Protein AF-A0A2B7GQ21-F1 (afdb_monomer)

Secondary structure (DSSP, 8-state):
--HHHHSSEEHHHHHHHH---HHHHHHHHHHHHHTTSEEEEE-SS-TTSEEEEE--

Nearest PDB structures (foldseek):
  7kua-assembly1_A-2  TM=9.130E-01  e=2.179E-04  Pseudomonas putida
  3vod-assembly1_A  TM=9.854E-01  e=1.137E-03  Escherichia coli K-12
  3voe-assembly1_A  TM=9.856E-01  e=1.222E-03  Escherichia coli K-12
  4zzl-assembly1_B  TM=9.153E-01  e=1.749E-03  Pseudomonas aeruginosa
  5h3r-assembly1_B  TM=9.681E-01  e=4.451E-03  Escherichia coli K-12

Radius of gyration: 10.54 Å; Cα contacts (8 Å, |Δi|>4): 69; chains: 1; bounding box: 25×24×23 Å

Sequence (56 aa):
MTLEFEGECTQKELVKETRLSSRTVRYAISRLEEEQLVEQQVSFRDARQKLYSLVE

Structure (mmCIF, N/CA/C/O backbone):
data_AF-A0A2B7GQ21-F1
#
_entry.id   AF-A0A2B7GQ21-F1
#
loop_
_atom_site.group_PDB
_atom_site.id
_atom_site.type_symbol
_atom_site.label_atom_id
_atom_site.label_alt_id
_atom_site.label_comp_id
_atom_site.label_asym_id
_atom_site.label_entity_id
_atom_site.label_seq_id
_atom_site.pdbx_PDB_ins_code
_atom_site.Cartn_x
_atom_site.Cartn_y
_atom_site.Cartn_z
_atom_site.occupancy
_atom_site.B_iso_or_equiv
_atom_site.auth_seq_id
_atom_site.auth_comp_id
_atom_site.auth_asym_id
_atom_site.auth_atom_id
_atom_site.pdbx_PDB_model_num
ATOM 1 N N . MET A 1 1 ? 0.552 9.680 -11.723 1.00 47.78 1 MET A N 1
ATOM 2 C CA . MET A 1 1 ? -0.415 10.401 -10.868 1.00 47.78 1 MET A CA 1
ATOM 3 C C . MET A 1 1 ? -0.639 9.545 -9.621 1.00 47.78 1 MET A C 1
ATOM 5 O O . MET A 1 1 ? -0.447 8.339 -9.698 1.00 47.78 1 MET A O 1
ATOM 9 N N . THR A 1 2 ? -0.823 10.146 -8.444 1.00 52.72 2 THR A N 1
ATOM 10 C CA . THR A 1 2 ? -0.845 9.460 -7.128 1.00 52.72 2 THR A CA 1
ATOM 11 C C . THR A 1 2 ? -2.282 9.198 -6.660 1.00 52.72 2 THR A C 1
ATOM 13 O O . THR A 1 2 ? -3.210 9.750 -7.244 1.00 52.72 2 THR A O 1
ATOM 16 N N . LEU A 1 3 ? -2.473 8.393 -5.601 1.00 63.53 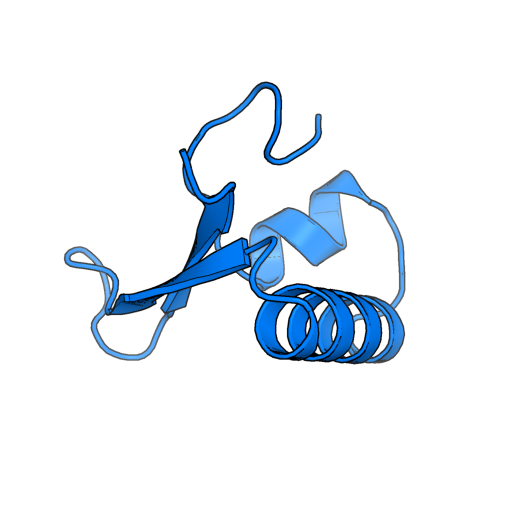3 LEU A N 1
ATOM 17 C CA . LEU A 1 3 ? -3.794 8.150 -4.977 1.00 63.53 3 LEU A CA 1
ATOM 18 C C . LEU A 1 3 ? -4.563 9.453 -4.693 1.00 63.53 3 LEU A C 1
ATOM 20 O O . LEU A 1 3 ? -5.773 9.513 -4.852 1.00 63.53 3 LEU A O 1
ATOM 24 N N . GLU A 1 4 ? -3.833 10.518 -4.369 1.00 56.41 4 GLU A N 1
ATOM 25 C CA . GLU A 1 4 ? -4.352 11.870 -4.145 1.00 56.41 4 GLU A CA 1
ATOM 26 C C . GLU A 1 4 ? -5.079 12.484 -5.364 1.00 56.41 4 GLU A C 1
ATOM 28 O O . GLU A 1 4 ? -5.927 13.352 -5.194 1.00 56.41 4 GLU A O 1
ATOM 33 N N . PHE A 1 5 ? -4.782 12.034 -6.592 1.00 54.34 5 PHE A N 1
ATOM 34 C CA . PHE A 1 5 ? -5.346 12.577 -7.838 1.00 54.34 5 PHE A CA 1
ATOM 35 C C . PHE A 1 5 ? -6.253 11.602 -8.609 1.00 54.34 5 PHE A C 1
ATOM 37 O O . PHE A 1 5 ? -7.084 12.067 -9.388 1.00 54.34 5 PHE A O 1
ATOM 44 N N . GLU A 1 6 ? -6.109 10.280 -8.433 1.00 59.66 6 GLU A N 1
ATOM 45 C CA . GLU A 1 6 ? -6.877 9.265 -9.191 1.00 59.66 6 GLU A CA 1
ATOM 46 C C . GLU A 1 6 ? -7.964 8.534 -8.379 1.00 59.66 6 GLU A C 1
ATOM 48 O O . GLU A 1 6 ? -8.763 7.798 -8.961 1.00 59.66 6 GLU A O 1
ATOM 53 N N . GLY A 1 7 ? -8.053 8.752 -7.063 1.00 73.50 7 GLY A N 1
ATOM 54 C CA . GLY A 1 7 ? -8.995 8.036 -6.200 1.00 73.50 7 GLY A CA 1
ATOM 55 C C . GLY A 1 7 ? -8.488 6.633 -5.852 1.00 73.50 7 GLY A C 1
ATOM 56 O O . GLY A 1 7 ? -7.463 6.494 -5.189 1.00 73.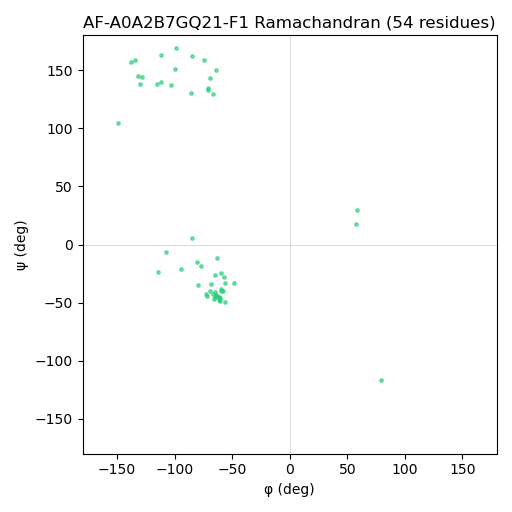50 7 GLY A O 1
ATOM 57 N N . GLU A 1 8 ? -9.205 5.590 -6.280 1.00 83.69 8 GLU A N 1
ATOM 58 C CA . GLU A 1 8 ? -8.854 4.190 -6.008 1.00 83.69 8 GLU A CA 1
ATOM 59 C C . GLU A 1 8 ? -7.858 3.634 -7.040 1.00 83.69 8 GLU A C 1
ATOM 61 O O . GLU A 1 8 ? -8.099 3.692 -8.246 1.00 83.69 8 GLU A O 1
ATOM 66 N N . CYS A 1 9 ? -6.767 3.009 -6.588 1.00 90.19 9 CYS A N 1
ATOM 67 C CA . CYS A 1 9 ? -5.809 2.341 -7.476 1.00 90.19 9 CYS A CA 1
ATOM 68 C C . CYS A 1 9 ? -5.524 0.904 -7.047 1.00 90.19 9 CYS A C 1
ATOM 70 O O . CYS A 1 9 ? -5.393 0.589 -5.864 1.00 90.19 9 CYS A O 1
ATOM 72 N N . THR A 1 10 ? -5.324 0.014 -8.017 1.00 92.50 10 THR A N 1
ATOM 73 C CA . THR A 1 10 ? -4.753 -1.308 -7.752 1.00 92.50 10 THR A CA 1
ATOM 74 C C . THR A 1 10 ? -3.257 -1.207 -7.479 1.00 92.50 10 THR A C 1
ATOM 76 O O . THR A 1 10 ? -2.551 -0.315 -7.954 1.00 92.50 10 THR A O 1
ATOM 79 N N . GLN A 1 11 ? -2.707 -2.214 -6.805 1.00 90.75 11 GLN A N 1
ATOM 80 C CA . GLN A 1 11 ? -1.263 -2.298 -6.590 1.00 90.75 11 GLN A CA 1
ATOM 81 C C . GLN A 1 11 ? -0.450 -2.275 -7.900 1.00 90.75 11 GLN A C 1
ATOM 83 O O . GLN A 1 11 ? 0.667 -1.762 -7.938 1.00 90.75 11 GLN A O 1
ATOM 88 N N . LYS A 1 12 ? -0.988 -2.849 -8.983 1.00 91.62 12 LYS A N 1
ATOM 89 C CA . LYS A 1 12 ? -0.321 -2.880 -10.291 1.00 91.62 12 LYS A CA 1
ATOM 90 C C . LYS A 1 12 ? -0.258 -1.487 -10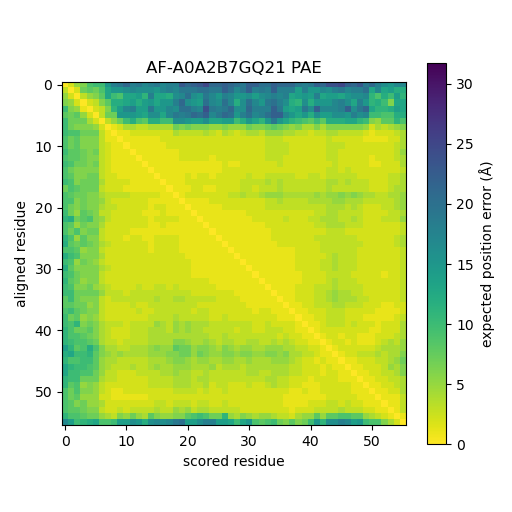.917 1.00 91.62 12 LYS A C 1
ATOM 92 O O . LYS A 1 12 ? 0.769 -1.135 -11.496 1.00 91.62 12 LYS A O 1
ATOM 97 N N . GLU A 1 13 ? -1.328 -0.711 -10.791 1.00 91.06 13 GLU A N 1
ATOM 98 C CA . GLU A 1 13 ? -1.365 0.686 -11.230 1.00 91.06 13 GLU A CA 1
ATOM 99 C C . GLU A 1 13 ? -0.389 1.526 -10.411 1.00 91.06 13 GLU A C 1
ATOM 101 O O . GLU A 1 13 ? 0.446 2.206 -10.998 1.00 91.06 13 GLU A O 1
ATOM 106 N N . LEU A 1 14 ? -0.355 1.359 -9.085 1.00 91.94 14 LEU A N 1
ATOM 107 C CA . LEU A 1 14 ? 0.607 2.051 -8.219 1.00 91.94 14 LEU A CA 1
ATOM 108 C C . LEU A 1 14 ? 2.064 1.761 -8.605 1.00 91.94 14 LEU A C 1
ATOM 110 O O . LEU A 1 14 ? 2.892 2.669 -8.636 1.00 91.94 14 LEU A O 1
ATOM 114 N N . VAL A 1 15 ? 2.394 0.519 -8.967 1.00 93.50 15 VAL A N 1
ATOM 115 C CA . VAL A 1 15 ? 3.722 0.168 -9.509 1.00 93.50 15 VAL A CA 1
ATOM 116 C C . VAL A 1 15 ? 4.019 0.905 -10.809 1.00 93.50 15 VAL A C 1
ATOM 118 O O . VAL A 1 15 ? 5.114 1.444 -10.978 1.00 93.50 15 VAL A O 1
ATOM 121 N N . LYS A 1 16 ? 3.054 0.945 -11.727 1.00 91.94 16 LYS A N 1
ATOM 122 C CA . LYS A 1 16 ? 3.216 1.607 -13.022 1.00 91.94 16 LYS A CA 1
ATOM 123 C C . LYS A 1 16 ? 3.391 3.121 -12.863 1.00 91.94 16 LYS A C 1
ATOM 125 O O . LYS A 1 16 ? 4.304 3.683 -13.464 1.00 91.94 16 LYS A O 1
ATOM 130 N N . GLU A 1 17 ? 2.552 3.754 -12.050 1.00 90.00 17 GLU A N 1
ATOM 131 C CA . GLU A 1 17 ? 2.512 5.207 -11.871 1.00 90.00 17 GLU A CA 1
ATOM 132 C C . GLU A 1 17 ? 3.712 5.731 -11.078 1.00 90.00 17 GLU A C 1
ATOM 134 O O . GLU A 1 17 ? 4.322 6.729 -11.465 1.00 90.00 17 GLU A O 1
ATOM 139 N N . THR A 1 18 ? 4.108 5.039 -10.005 1.00 90.00 18 THR A N 1
ATOM 140 C CA . THR A 1 18 ? 5.271 5.444 -9.193 1.00 90.00 18 THR A CA 1
ATOM 141 C C . THR A 1 18 ? 6.606 5.094 -9.842 1.00 90.00 18 THR A C 1
ATOM 143 O O . THR A 1 18 ? 7.637 5.638 -9.447 1.00 90.00 18 THR A O 1
ATOM 146 N N . ARG A 1 19 ? 6.612 4.175 -10.821 1.00 93.38 19 ARG A N 1
ATOM 147 C CA . ARG A 1 19 ? 7.822 3.597 -11.438 1.00 93.38 19 ARG A CA 1
ATOM 148 C C . ARG A 1 19 ? 8.764 2.922 -10.432 1.00 93.38 19 ARG A C 1
ATOM 150 O O . ARG A 1 19 ? 9.932 2.682 -10.736 1.00 93.38 19 ARG A O 1
ATOM 157 N N . LEU A 1 20 ? 8.263 2.602 -9.241 1.00 94.06 20 LEU A N 1
ATOM 158 C CA . LEU A 1 20 ? 8.990 1.857 -8.222 1.00 94.06 20 LEU A CA 1
ATOM 159 C C . LEU A 1 20 ? 8.860 0.353 -8.463 1.00 94.06 20 LEU A C 1
ATOM 161 O O . LEU A 1 20 ? 7.959 -0.129 -9.147 1.00 94.06 20 LEU A O 1
ATOM 165 N N . SER A 1 21 ? 9.753 -0.421 -7.848 1.00 96.12 21 SER A N 1
ATOM 166 C CA . SER A 1 21 ? 9.625 -1.877 -7.876 1.00 96.12 21 SER A CA 1
ATOM 167 C C . SER A 1 21 ? 8.347 -2.332 -7.161 1.00 96.12 21 SER A C 1
ATOM 169 O O . SER A 1 21 ? 7.939 -1.747 -6.153 1.00 96.12 21 SER A O 1
ATOM 171 N N . SER A 1 22 ? 7.768 -3.458 -7.588 1.00 95.38 22 SER A N 1
ATOM 172 C CA . SER A 1 22 ? 6.597 -4.043 -6.918 1.00 95.38 22 SER A CA 1
ATOM 173 C C . SER A 1 22 ? 6.828 -4.349 -5.439 1.00 95.38 22 SER A C 1
ATOM 175 O O . SER A 1 22 ? 5.878 -4.346 -4.660 1.00 95.38 22 SER A O 1
ATOM 177 N N . ARG A 1 23 ? 8.075 -4.625 -5.033 1.00 96.88 23 ARG A N 1
ATOM 178 C CA . ARG A 1 23 ? 8.426 -4.849 -3.625 1.00 96.88 23 ARG A CA 1
ATOM 179 C C . ARG A 1 23 ? 8.371 -3.548 -2.830 1.00 96.88 23 ARG A C 1
ATOM 181 O O . ARG A 1 23 ? 7.815 -3.546 -1.738 1.00 96.88 23 ARG A O 1
ATOM 188 N N . THR A 1 24 ? 8.914 -2.469 -3.387 1.00 97.00 24 THR A N 1
ATOM 189 C CA . THR A 1 24 ? 8.906 -1.144 -2.758 1.00 97.00 24 THR A CA 1
ATOM 190 C C . THR A 1 24 ? 7.483 -0.626 -2.604 1.00 97.00 24 THR A C 1
ATOM 192 O O . THR A 1 24 ? 7.130 -0.165 -1.527 1.00 97.00 24 THR A O 1
ATOM 195 N N . VAL A 1 25 ? 6.643 -0.780 -3.632 1.00 95.81 25 VAL A N 1
ATOM 196 C CA . VAL A 1 25 ? 5.233 -0.371 -3.559 1.00 95.81 25 VAL A CA 1
ATOM 197 C C . VAL A 1 25 ? 4.472 -1.161 -2.499 1.00 95.81 25 VAL A C 1
ATOM 199 O O . VAL A 1 25 ? 3.772 -0.554 -1.702 1.00 95.81 25 VAL A O 1
ATOM 202 N N . ARG A 1 26 ? 4.651 -2.491 -2.420 1.00 95.25 26 ARG A N 1
ATOM 203 C CA . ARG A 1 26 ? 4.045 -3.287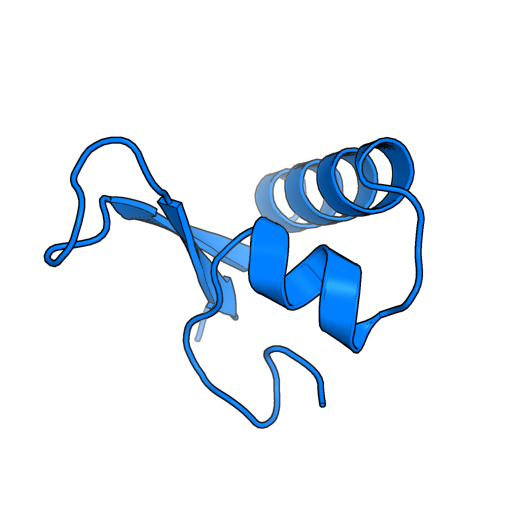 -1.330 1.00 95.25 26 ARG A CA 1
ATOM 204 C C . ARG A 1 26 ? 4.447 -2.774 0.034 1.00 95.25 26 ARG A C 1
ATOM 206 O O . ARG A 1 26 ? 3.592 -2.587 0.881 1.00 95.25 26 ARG A O 1
ATOM 213 N N . TYR A 1 27 ? 5.745 -2.567 0.222 1.00 96.50 27 TYR A N 1
ATOM 214 C CA . TYR A 1 27 ? 6.263 -2.099 1.494 1.00 96.50 27 TYR A CA 1
ATOM 215 C C . TYR A 1 27 ? 5.678 -0.733 1.868 1.00 96.50 27 TYR A C 1
ATOM 217 O O . TYR A 1 27 ? 5.217 -0.562 2.989 1.00 96.50 27 TYR A O 1
ATOM 225 N N . ALA A 1 28 ? 5.642 0.208 0.923 1.00 95.12 28 ALA A N 1
ATOM 226 C CA . ALA A 1 28 ? 5.069 1.529 1.145 1.00 95.12 28 ALA A CA 1
ATOM 227 C C . ALA A 1 28 ? 3.577 1.455 1.501 1.00 95.12 28 ALA A C 1
ATOM 229 O O . ALA A 1 28 ? 3.174 2.053 2.488 1.00 95.12 28 ALA A O 1
ATOM 230 N N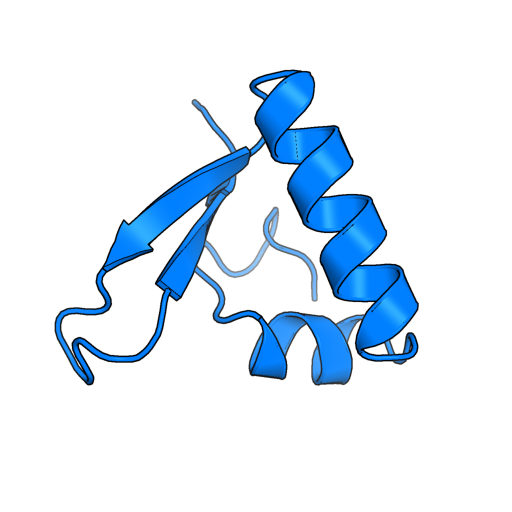 . ILE A 1 29 ? 2.779 0.683 0.755 1.00 94.25 29 ILE A N 1
ATOM 231 C CA . ILE A 1 29 ? 1.347 0.505 1.037 1.00 94.25 29 ILE A CA 1
ATOM 232 C C . ILE A 1 29 ? 1.139 -0.105 2.419 1.00 94.25 29 ILE A C 1
ATOM 234 O O . ILE A 1 29 ? 0.383 0.452 3.198 1.00 94.25 29 ILE A O 1
ATOM 238 N N . SER A 1 30 ? 1.843 -1.188 2.760 1.00 94.88 30 SER A N 1
ATOM 239 C CA . SER A 1 30 ? 1.695 -1.813 4.079 1.00 94.88 30 SER A CA 1
ATOM 240 C C . SER A 1 30 ? 2.050 -0.851 5.212 1.00 94.88 30 SER A C 1
ATOM 242 O O . SER A 1 30 ? 1.349 -0.815 6.214 1.00 94.88 30 SER A O 1
ATOM 244 N N . ARG A 1 31 ? 3.084 -0.015 5.039 1.00 96.62 31 ARG A N 1
ATOM 245 C CA . ARG A 1 31 ? 3.403 1.042 6.008 1.00 96.62 31 ARG A CA 1
ATOM 246 C C . ARG A 1 31 ? 2.293 2.092 6.092 1.00 96.62 31 ARG A C 1
ATOM 248 O O . ARG A 1 31 ? 1.965 2.517 7.186 1.00 96.62 31 ARG A O 1
ATOM 255 N N . LEU A 1 32 ? 1.700 2.502 4.973 1.00 94.50 32 LEU A N 1
ATOM 256 C CA . LEU A 1 32 ? 0.593 3.466 4.973 1.00 94.50 32 LEU A CA 1
ATOM 257 C C . LEU A 1 32 ? -0.696 2.889 5.582 1.00 94.50 32 LEU A C 1
ATOM 259 O O . LEU A 1 32 ? -1.419 3.622 6.248 1.00 94.50 32 LEU A O 1
ATOM 263 N N . GLU A 1 33 ? -0.965 1.594 5.400 1.00 93.94 33 GLU A N 1
ATOM 264 C CA . GLU A 1 33 ? -2.072 0.884 6.056 1.00 93.94 33 GLU A CA 1
ATOM 265 C C . GLU A 1 33 ? -1.853 0.781 7.575 1.00 93.94 33 GLU A C 1
ATOM 267 O O . GLU A 1 33 ? -2.779 1.009 8.350 1.00 93.94 33 GLU A O 1
ATOM 272 N N . GLU A 1 34 ? -0.627 0.474 8.016 1.00 95.94 34 GLU A N 1
ATOM 273 C CA . GLU A 1 34 ? -0.260 0.431 9.441 1.00 95.94 34 GLU A CA 1
ATOM 274 C C . GLU A 1 34 ? -0.476 1.785 10.134 1.00 95.94 34 GLU A C 1
ATOM 276 O O . GLU A 1 34 ? -0.962 1.827 11.263 1.00 95.94 34 GLU A O 1
ATOM 281 N N . GLU A 1 35 ? -0.148 2.881 9.449 1.00 96.69 35 GLU A N 1
ATOM 282 C CA . GLU A 1 35 ? -0.334 4.253 9.940 1.00 96.69 35 GLU A CA 1
ATOM 283 C C . GLU A 1 35 ? -1.760 4.789 9.680 1.00 96.69 35 GLU A C 1
ATOM 285 O O . GLU A 1 35 ? -2.026 5.958 9.943 1.00 96.69 35 GLU A O 1
ATOM 290 N N . GLN A 1 36 ? -2.681 3.955 9.170 1.00 93.62 36 GLN A N 1
ATOM 291 C CA . GLN A 1 36 ? -4.088 4.301 8.894 1.00 93.62 36 GLN A CA 1
ATOM 292 C C . GLN A 1 36 ? -4.264 5.476 7.915 1.00 93.62 36 GLN A C 1
ATOM 294 O O . GLN A 1 36 ? -5.241 6.213 7.983 1.00 93.62 36 GLN A O 1
ATOM 299 N N . LEU A 1 37 ? -3.318 5.653 6.990 1.00 93.06 37 LEU A N 1
ATOM 300 C CA . LEU A 1 37 ? -3.367 6.681 5.942 1.00 93.06 37 LEU A CA 1
ATOM 301 C C . LEU A 1 37 ? -3.964 6.154 4.633 1.00 93.06 37 LEU A C 1
ATOM 303 O O . LEU A 1 37 ? -4.397 6.931 3.783 1.00 93.06 37 LEU A O 1
ATOM 307 N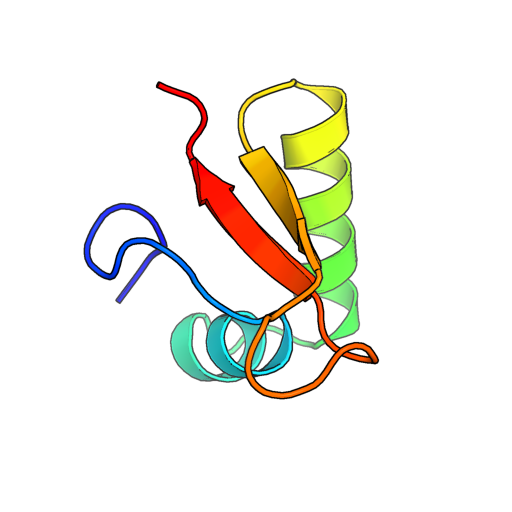 N . VAL A 1 38 ? -3.951 4.833 4.452 1.00 93.06 38 VAL A N 1
ATOM 308 C CA . VAL A 1 38 ? -4.506 4.137 3.289 1.00 93.06 38 VAL A CA 1
ATOM 309 C C . VAL A 1 38 ? -5.404 3.008 3.767 1.00 93.06 38 VAL A C 1
ATOM 311 O O . VAL A 1 38 ? -5.040 2.259 4.673 1.00 93.06 38 VAL A O 1
ATOM 314 N N . GLU A 1 39 ? -6.545 2.852 3.110 1.00 93.06 39 GLU A N 1
ATOM 315 C CA . GLU A 1 39 ? -7.433 1.707 3.274 1.00 93.06 39 GLU A CA 1
ATOM 316 C C . GLU A 1 39 ? -7.454 0.841 2.011 1.00 93.06 39 GLU A C 1
ATOM 318 O O . GLU A 1 39 ? -7.025 1.255 0.929 1.00 93.06 39 GLU A O 1
ATOM 323 N N . GLN A 1 40 ? -7.932 -0.397 2.160 1.00 92.19 40 GLN A N 1
ATOM 324 C CA . GLN A 1 40 ? -8.071 -1.329 1.048 1.00 92.19 40 GLN A CA 1
ATOM 325 C C . GLN A 1 40 ? -9.446 -1.984 1.022 1.00 92.19 40 GLN A C 1
ATOM 327 O O . GLN A 1 40 ? -9.994 -2.375 2.054 1.00 92.19 40 GLN A O 1
ATOM 332 N N . GLN A 1 41 ? -9.941 -2.223 -0.186 1.00 92.25 41 GLN A N 1
ATOM 333 C CA . GLN A 1 41 ? -11.155 -2.991 -0.434 1.00 92.25 41 GLN A CA 1
ATOM 334 C C . GLN A 1 41 ? -10.946 -3.998 -1.566 1.00 92.25 41 GLN A C 1
ATOM 336 O O . GLN A 1 41 ? -10.033 -3.883 -2.390 1.00 92.25 41 GLN A O 1
ATOM 341 N N . VAL A 1 42 ? -11.791 -5.027 -1.604 1.00 92.69 42 VAL A N 1
ATOM 342 C CA . VAL A 1 42 ? -11.800 -5.984 -2.714 1.00 92.69 42 VAL A CA 1
ATOM 343 C C . VAL A 1 42 ? -12.357 -5.291 -3.951 1.00 92.69 42 VAL A C 1
ATOM 345 O O . VAL A 1 42 ? -13.406 -4.656 -3.890 1.00 92.69 42 VAL A O 1
ATOM 348 N N . SER A 1 43 ? -11.684 -5.436 -5.092 1.00 88.19 43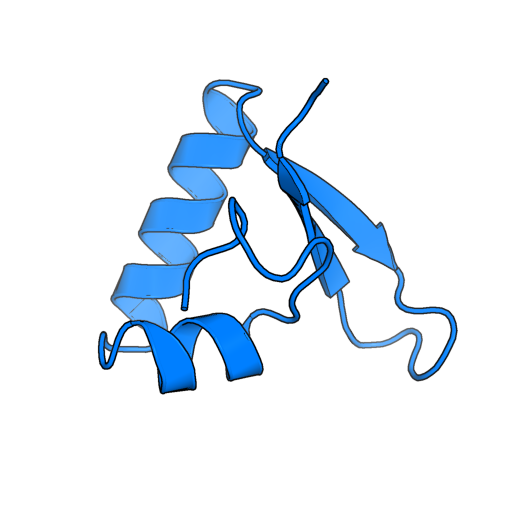 SER A N 1
ATOM 349 C CA . SER A 1 43 ? -12.194 -4.866 -6.336 1.00 88.19 43 SER A CA 1
ATOM 350 C C . SER A 1 43 ? -13.484 -5.561 -6.764 1.00 88.19 43 SER A C 1
ATOM 352 O O . SER A 1 43 ? -13.522 -6.781 -6.930 1.00 88.19 43 SER A O 1
ATOM 354 N N . PHE A 1 44 ? -14.521 -4.774 -7.054 1.00 86.19 44 PHE A N 1
ATOM 355 C CA . PHE A 1 44 ? -15.766 -5.295 -7.623 1.00 86.19 44 PHE A CA 1
ATOM 356 C C . PHE A 1 44 ? -15.573 -5.885 -9.033 1.00 86.19 44 PHE A C 1
ATOM 358 O O . PHE A 1 44 ? -16.319 -6.768 -9.450 1.00 86.19 44 PHE A O 1
ATOM 365 N N . ARG A 1 45 ? -14.560 -5.417 -9.781 1.00 88.00 45 ARG A N 1
ATOM 366 C CA . ARG A 1 45 ? -14.265 -5.887 -11.149 1.00 88.00 45 ARG A CA 1
ATOM 367 C C . ARG A 1 45 ? -13.513 -7.220 -11.168 1.00 88.00 45 ARG A C 1
ATOM 369 O O . ARG A 1 45 ? -13.721 -8.021 -12.074 1.00 88.00 45 ARG A O 1
ATOM 376 N N . ASP A 1 46 ? -12.631 -7.448 -10.197 1.00 89.38 46 ASP A N 1
ATOM 377 C CA . ASP A 1 46 ? -11.886 -8.700 -10.023 1.00 89.38 46 ASP A CA 1
ATOM 378 C C . ASP A 1 46 ? -11.607 -8.923 -8.535 1.00 89.38 46 ASP A C 1
ATOM 380 O O . ASP A 1 46 ? -10.702 -8.311 -7.973 1.00 89.38 46 ASP A O 1
ATOM 384 N N . ALA A 1 47 ? -12.338 -9.847 -7.909 1.00 91.31 47 ALA A N 1
ATOM 385 C CA . ALA A 1 47 ? -12.255 -10.092 -6.468 1.00 91.31 47 ALA A CA 1
ATOM 386 C C . ALA A 1 47 ? -10.877 -10.586 -5.978 1.00 91.31 47 ALA A C 1
ATOM 388 O O . ALA A 1 47 ? -10.620 -10.635 -4.776 1.00 91.31 47 ALA A O 1
ATOM 389 N N . ARG A 1 48 ? -9.971 -10.966 -6.888 1.00 92.19 48 ARG A N 1
ATOM 390 C CA . ARG A 1 48 ? -8.582 -11.318 -6.547 1.00 92.19 48 ARG A CA 1
ATOM 391 C C 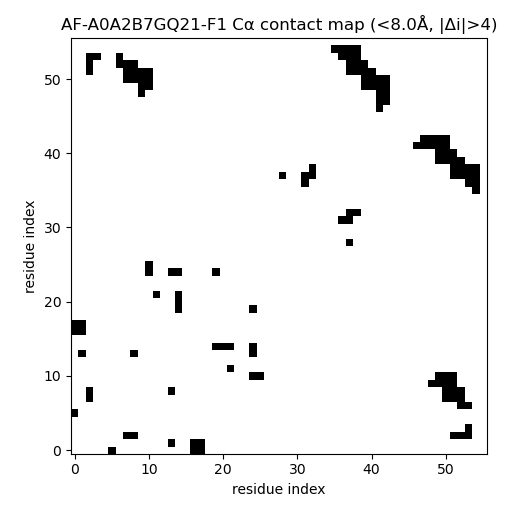. ARG A 1 48 ? -7.698 -10.085 -6.372 1.00 92.19 48 ARG A C 1
ATOM 393 O O . ARG A 1 48 ? -6.577 -10.204 -5.881 1.00 92.19 48 ARG A O 1
ATOM 400 N N . GLN A 1 49 ? -8.162 -8.926 -6.830 1.00 91.00 49 GLN A N 1
ATOM 401 C CA . GLN A 1 49 ? -7.448 -7.663 -6.758 1.00 91.00 49 GLN A CA 1
ATOM 402 C C . GLN A 1 49 ? -7.955 -6.825 -5.592 1.00 91.00 49 GLN A C 1
ATOM 404 O O . GLN A 1 49 ? -9.121 -6.892 -5.199 1.00 91.00 49 GLN A O 1
ATOM 409 N N . LYS A 1 50 ? -7.050 -6.001 -5.073 1.00 92.94 50 LYS A N 1
ATOM 410 C CA . LYS A 1 50 ? -7.347 -5.012 -4.049 1.00 92.94 50 LYS A CA 1
ATOM 411 C C . LYS A 1 50 ? -7.214 -3.617 -4.630 1.00 92.94 50 LYS A C 1
ATOM 413 O O . LYS A 1 50 ? -6.295 -3.368 -5.418 1.00 92.94 50 LYS A O 1
ATOM 418 N N . LEU A 1 51 ? -8.140 -2.757 -4.242 1.00 92.69 51 LEU A N 1
ATOM 419 C CA . LEU A 1 51 ? -8.122 -1.329 -4.511 1.00 92.69 51 LEU A CA 1
ATOM 420 C C . LEU A 1 51 ? -7.690 -0.617 -3.240 1.00 92.69 51 LEU A C 1
ATOM 422 O O . LEU A 1 51 ? -8.121 -1.003 -2.155 1.00 92.69 51 LEU A O 1
ATOM 426 N N . TYR A 1 52 ? -6.826 0.373 -3.405 1.00 93.12 52 TYR A N 1
ATOM 427 C CA . TYR A 1 52 ? -6.285 1.200 -2.339 1.00 93.12 52 TYR A CA 1
ATOM 428 C C . TYR A 1 52 ? -6.764 2.634 -2.527 1.00 93.12 52 TYR A C 1
ATOM 430 O O . TYR A 1 52 ? -6.735 3.127 -3.656 1.00 93.12 52 TYR A O 1
ATOM 438 N N . SER A 1 53 ? -7.152 3.287 -1.438 1.00 91.94 53 SER A N 1
ATOM 439 C CA . SER A 1 53 ? -7.583 4.691 -1.373 1.00 91.94 53 SER A CA 1
ATOM 440 C C . SER A 1 53 ? -6.975 5.364 -0.143 1.00 91.94 53 SER A C 1
ATOM 442 O O . SER A 1 53 ? -6.569 4.691 0.805 1.00 91.94 53 SER A O 1
ATOM 444 N N . LEU A 1 54 ? -6.868 6.694 -0.168 1.00 90.62 54 LEU A N 1
ATOM 445 C CA . LEU A 1 54 ? -6.552 7.456 1.041 1.00 90.62 54 LEU A CA 1
ATOM 446 C C . LEU A 1 54 ? -7.743 7.396 2.000 1.00 90.62 54 LEU A C 1
ATOM 448 O O . LEU A 1 54 ? -8.888 7.412 1.552 1.00 90.62 54 LEU A O 1
ATOM 452 N N . VAL A 1 55 ? -7.454 7.333 3.295 1.00 84.88 55 VAL A N 1
ATOM 453 C CA . VAL A 1 55 ? -8.471 7.479 4.344 1.00 84.88 55 VAL A CA 1
ATOM 454 C C . VAL A 1 55 ? -8.932 8.945 4.375 1.00 84.88 55 VAL A C 1
ATOM 456 O O . VAL A 1 55 ? -8.088 9.838 4.280 1.00 84.88 55 VAL A O 1
ATOM 459 N N . GLU A 1 56 ? -10.247 9.186 4.457 1.00 66.06 56 GLU A N 1
ATOM 460 C CA . GLU A 1 56 ? -10.835 10.534 4.620 1.00 66.06 56 GLU A CA 1
ATOM 461 C C . GLU A 1 56 ? -10.597 11.139 6.012 1.00 66.06 56 GLU A C 1
ATOM 463 O O . GLU A 1 56 ? -10.674 10.398 7.021 1.00 66.06 56 GLU A O 1
#

Foldseek 3Di:
DDLVPPPKDWLVVVCVVVVDDSVVSVVVQVVCVVVQQKDWDQDPVHNVIIIIHGDD

pLDDT: mean 87.78, std 12.32, range [47.78, 97.0]

Mean predicted aligned error: 4.6 Å

Solvent-accessible surface area (backbone atoms only — not comparable to full-atom values): 3271 Å² total; per-residue (Å²):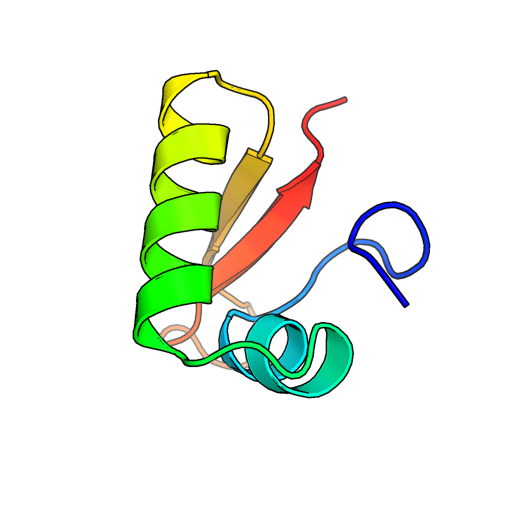 113,51,56,93,76,69,45,70,40,37,67,69,52,50,23,63,53,70,68,47,54,68,66,57,46,50,52,51,50,54,53,32,40,75,70,62,50,33,46,76,44,69,30,91,90,44,73,90,41,51,30,35,31,67,57,132